Protein AF-A0A6A5TR87-F1 (afdb_monomer)

InterPro domains:
  IPR001375 Peptidase S9, prolyl oligopeptidase, catalytic domain [PF00326] (60-112)
  IPR029058 Alpha/Beta hydrolase fold [G3DSA:3.40.50.1820] (23-154)
  IPR029058 Alpha/Beta hydrolase fold [SSF53474] (52-155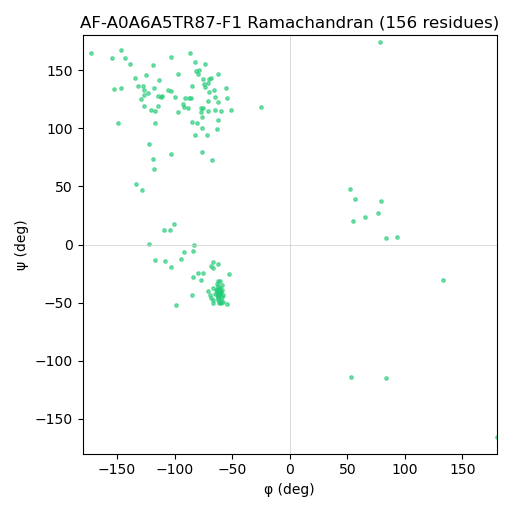)
  IPR043595 Feruloyl esterase B/C/D [PTHR38050] (35-157)

Solvent-accessible surface area (backbone atoms only — not comparable to full-atom values): 9036 Å² total; per-residue (Å²): 136,84,81,76,84,76,90,45,28,28,41,42,37,39,30,95,86,72,76,85,76,84,81,84,79,87,74,85,87,85,60,87,78,83,56,70,45,77,44,68,72,81,52,52,76,65,90,91,45,72,36,49,60,28,68,96,46,52,54,56,55,47,50,54,50,51,53,52,55,45,56,76,74,45,74,57,34,71,77,44,25,36,33,29,16,48,39,59,30,6,6,34,27,50,17,41,47,20,63,40,34,86,53,37,51,32,36,35,29,32,50,24,39,88,66,18,48,65,53,80,54,66,62,48,54,48,74,46,80,47,63,52,87,80,39,86,84,62,49,43,67,41,37,47,52,55,49,55,49,46,34,56,34,56,70,48,85,130

Nearest PDB structures (foldseek):
  8jh9-assembly1_A  TM=8.462E-01  e=3.777E-14  Sodiomyces alcalophilus
  7crw-assembly1_C  TM=6.375E-01  e=1.107E-03  Rattus norvegicus
  7svl-assembly1_B  TM=6.179E-01  e=4.389E-03  Homo sapiens
  7crw-assembly1_D  TM=4.683E-01  e=6.002E-03  Rattus norvegicus
  5yp4-assembly1_B  TM=4.532E-01  e=3.926E-02  Pseudoxanthomonas mexicana

Foldseek 3Di:
DDDDDDLAAAEEEEEPPDDPDDDPDDDDDPDDPRHHDYDHDWADDDPNDGAQQCVVNPVVVVVVVVVVVDVVVGRHDQLRYEYEYEERSLLVLLQCCQPPVPRHQAYEHHQYAVRNHHHHLLAAHHYHAHHDCPDPPRHVVRSVVSVVSNCNSNVHDD

pLDDT: mean 83.34, std 22.02, range [25.72, 98.56]

Secondary structure (DSSP, 8-state):
---PPP-PEEEEE--TT-------------S----EEEE-PPPEESSS-EE---GGGHHHHHHHHHHHHHHHHS-EEEEEEEEEEETHHHHHHHHHHHH-TTT-SEEEEES--S-S--S---S--EEEEE--TT-SSS-HHHHHHHHHHHHHHTT---

Organism: NCBI:txid147558

Structure (mmCIF, N/CA/C/O backbone):
data_AF-A0A6A5TR87-F1
#
_entry.id   AF-A0A6A5TR87-F1
#
loop_
_atom_site.group_PDB
_atom_site.id
_atom_site.type_symbol
_atom_site.label_atom_id
_atom_site.label_alt_id
_atom_site.label_comp_id
_atom_site.label_asym_id
_atom_site.label_entity_id
_atom_site.label_seq_id
_atom_site.pdbx_PDB_ins_code
_atom_site.Cartn_x
_atom_site.Cartn_y
_atom_site.Cartn_z
_atom_site.occupancy
_atom_site.B_iso_or_equiv
_atom_site.auth_seq_id
_atom_site.auth_comp_id
_atom_site.auth_asym_id
_atom_site.auth_atom_id
_atom_site.pdbx_PDB_model_num
ATOM 1 N N . MET A 1 1 ? -30.469 -11.899 20.598 1.00 34.12 1 MET A N 1
ATOM 2 C CA . MET A 1 1 ? -29.917 -10.530 20.552 1.00 34.12 1 MET A CA 1
ATOM 3 C C . MET A 1 1 ? -29.381 -10.316 19.149 1.00 34.12 1 MET A C 1
ATOM 5 O O . MET A 1 1 ? -28.372 -10.914 18.811 1.00 34.12 1 MET A O 1
ATOM 9 N N . ALA A 1 2 ? -30.120 -9.600 18.302 1.00 25.72 2 ALA A N 1
ATOM 10 C CA . ALA A 1 2 ? -29.681 -9.278 16.948 1.00 25.72 2 ALA A CA 1
ATOM 11 C C . ALA A 1 2 ? -28.891 -7.967 17.008 1.00 25.72 2 ALA A C 1
ATOM 13 O O . ALA A 1 2 ? -29.428 -6.948 17.438 1.00 25.72 2 ALA A O 1
ATOM 14 N N . THR A 1 3 ? -27.613 -8.009 16.645 1.00 32.75 3 THR A N 1
ATOM 15 C CA . THR A 1 3 ? -26.780 -6.818 16.478 1.00 32.75 3 THR A CA 1
ATOM 16 C C . THR A 1 3 ? -27.252 -6.088 15.224 1.00 32.75 3 THR A C 1
ATOM 18 O O . THR A 1 3 ? -27.186 -6.635 14.125 1.00 32.75 3 THR A O 1
ATOM 21 N N . THR A 1 4 ? -27.778 -4.878 15.386 1.00 29.34 4 THR A N 1
ATOM 22 C CA . THR A 1 4 ? -28.073 -3.966 14.276 1.00 29.34 4 THR A CA 1
ATOM 23 C C . THR A 1 4 ? -26.808 -3.727 13.443 1.00 29.34 4 THR A C 1
ATOM 25 O O . THR A 1 4 ? -25.759 -3.476 14.042 1.00 29.34 4 THR A O 1
ATOM 28 N N . PRO A 1 5 ? -26.875 -3.773 12.099 1.00 34.28 5 PRO A N 1
ATOM 29 C CA . PRO A 1 5 ? -25.766 -3.356 11.252 1.00 34.28 5 PRO A CA 1
ATOM 30 C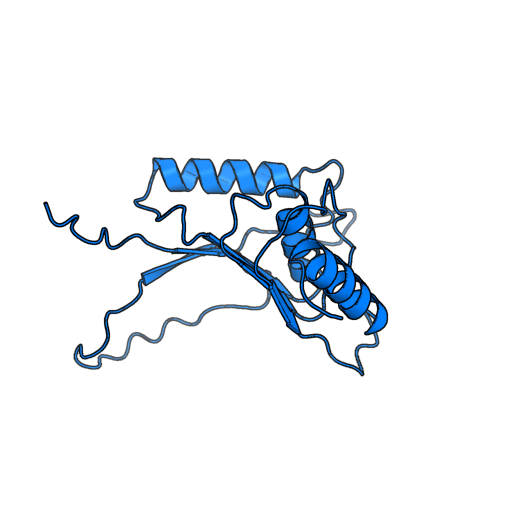 C . PRO A 1 5 ? -25.505 -1.870 11.493 1.00 34.28 5 PRO A C 1
ATOM 32 O O . PRO A 1 5 ? -26.414 -1.049 11.380 1.00 34.28 5 PRO A O 1
ATOM 35 N N . VAL A 1 6 ? -24.283 -1.530 11.883 1.00 37.56 6 VAL A N 1
ATOM 36 C CA . VAL A 1 6 ? -23.817 -0.144 11.883 1.00 37.56 6 VAL A CA 1
ATOM 37 C C . VAL A 1 6 ? -23.505 0.187 10.428 1.00 37.56 6 VAL A C 1
ATOM 39 O O . VAL A 1 6 ? -22.642 -0.458 9.838 1.00 37.56 6 VAL A O 1
ATOM 42 N N . ASP A 1 7 ? -24.217 1.153 9.847 1.00 43.06 7 ASP A N 1
ATOM 43 C CA . ASP A 1 7 ? -23.914 1.731 8.532 1.00 43.06 7 ASP A CA 1
ATOM 44 C C . ASP A 1 7 ? -22.587 2.509 8.619 1.00 43.06 7 ASP A C 1
ATOM 46 O O . ASP A 1 7 ? -22.552 3.740 8.706 1.00 43.06 7 ASP A O 1
ATOM 50 N N . GLY A 1 8 ? -21.476 1.781 8.707 1.00 37.50 8 GLY A N 1
ATOM 51 C CA . GLY A 1 8 ? -20.142 2.351 8.745 1.00 37.50 8 GLY A CA 1
ATOM 52 C C . GLY A 1 8 ? -19.720 2.834 7.364 1.00 37.50 8 GLY A C 1
ATOM 53 O O . GLY A 1 8 ? -20.049 2.235 6.341 1.00 37.50 8 GLY A O 1
ATOM 54 N N . LYS A 1 9 ? -19.005 3.956 7.333 1.00 45.38 9 LYS A N 1
ATOM 55 C CA . LYS A 1 9 ? -18.430 4.491 6.100 1.00 45.38 9 LYS A CA 1
ATOM 56 C C . LYS A 1 9 ? -17.083 3.818 5.843 1.00 45.38 9 LYS A C 1
ATOM 58 O O . LYS A 1 9 ? -16.288 3.675 6.770 1.00 45.38 9 LYS A O 1
ATOM 63 N N . GLU A 1 10 ? -16.840 3.425 4.601 1.00 43.97 10 GLU A N 1
ATOM 64 C CA . GLU A 1 10 ? -15.590 2.781 4.168 1.00 43.97 10 GLU A CA 1
ATOM 65 C C . GLU A 1 10 ? -14.506 3.830 3.896 1.00 43.97 10 GLU A C 1
ATOM 67 O O . GLU A 1 10 ? -14.849 4.973 3.609 1.00 43.97 10 GLU A O 1
ATOM 72 N N . ILE A 1 11 ? -13.220 3.471 3.947 1.00 41.88 11 ILE A N 1
ATOM 73 C CA . ILE A 1 11 ? -12.132 4.335 3.457 1.00 41.88 11 ILE A CA 1
ATOM 74 C C . ILE A 1 11 ? -11.522 3.727 2.196 1.00 41.88 11 ILE A C 1
ATOM 76 O O . ILE A 1 11 ? -11.094 2.576 2.230 1.00 41.88 11 ILE A O 1
ATOM 80 N N . ALA A 1 12 ? -11.429 4.519 1.127 1.00 54.03 12 ALA A N 1
ATOM 81 C CA . ALA A 1 12 ? -10.635 4.220 -0.061 1.00 54.03 12 ALA A CA 1
ATOM 82 C C . ALA A 1 12 ? -9.531 5.276 -0.208 1.00 54.03 12 ALA A C 1
ATOM 84 O O . ALA A 1 12 ? -9.821 6.464 -0.380 1.00 54.03 12 ALA A O 1
ATOM 85 N N . GLN A 1 13 ? -8.273 4.847 -0.090 1.00 45.81 13 GLN A N 1
ATOM 86 C CA . GLN A 1 13 ? -7.123 5.683 -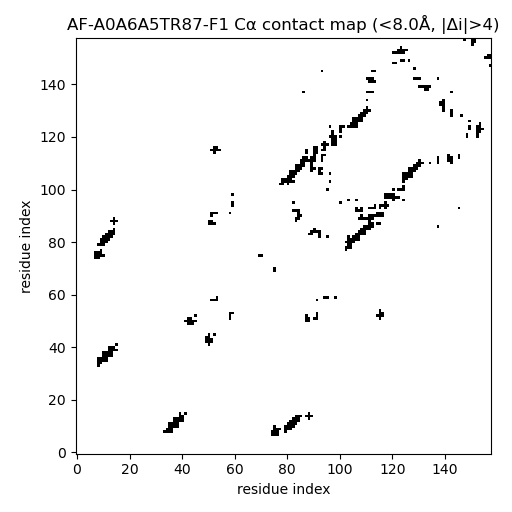0.427 1.00 45.81 13 GLN A CA 1
ATOM 87 C C . GLN A 1 13 ? -6.834 5.560 -1.923 1.00 45.81 13 GLN A C 1
ATOM 89 O O . GLN A 1 13 ? -6.665 4.435 -2.376 1.00 45.81 13 GLN A O 1
ATOM 94 N N . GLU A 1 14 ? -6.767 6.679 -2.646 1.00 47.91 14 GLU A N 1
ATOM 95 C CA . GLU A 1 14 ? -6.475 6.743 -4.090 1.00 47.91 14 GLU A CA 1
ATOM 96 C C . GLU A 1 14 ? -5.184 7.540 -4.346 1.00 47.91 14 GLU A C 1
ATOM 98 O O . GLU A 1 14 ? -4.828 8.425 -3.564 1.00 47.91 14 GLU A O 1
ATOM 103 N N . GLY A 1 15 ? -4.498 7.270 -5.460 1.00 37.19 15 GLY A N 1
ATOM 104 C CA . GLY A 1 15 ? -3.406 8.117 -5.959 1.00 37.19 15 GLY A CA 1
ATOM 105 C C . GLY A 1 15 ? -3.917 9.264 -6.852 1.00 37.19 15 GLY A C 1
ATOM 106 O O . GLY A 1 15 ? -5.050 9.223 -7.337 1.00 37.19 15 GLY A O 1
ATOM 107 N N . PRO A 1 16 ? -3.109 10.301 -7.130 1.00 36.47 16 PRO A N 1
ATOM 108 C CA . PRO A 1 16 ? -3.487 11.361 -8.053 1.00 36.47 16 PRO A CA 1
ATOM 109 C C . PRO A 1 16 ? -3.632 10.818 -9.476 1.00 36.47 16 PRO A C 1
ATOM 111 O O . PRO A 1 16 ? -2.735 10.179 -10.026 1.00 36.47 16 PRO A O 1
ATOM 114 N N . GLY A 1 17 ? -4.797 11.097 -10.061 1.00 39.34 17 GLY A N 1
ATOM 115 C CA . GLY A 1 17 ? -5.243 10.591 -11.361 1.00 39.34 17 GLY A CA 1
ATOM 116 C C . GLY A 1 17 ? -6.680 10.064 -11.320 1.00 39.34 17 GLY A C 1
ATOM 117 O O . GLY A 1 17 ? -7.419 10.241 -12.288 1.00 39.34 17 GLY A O 1
ATOM 118 N N . ASP A 1 18 ? -7.112 9.541 -10.170 1.00 43.31 18 ASP A N 1
ATOM 119 C CA . ASP A 1 18 ? -8.424 8.914 -9.989 1.00 43.31 18 ASP A CA 1
ATOM 120 C C . ASP A 1 18 ? -9.396 9.856 -9.255 1.00 43.31 18 ASP A C 1
ATOM 122 O O . ASP A 1 18 ? -9.659 9.761 -8.058 1.00 43.31 18 ASP A O 1
ATOM 126 N N . VAL A 1 19 ? -9.943 10.836 -9.985 1.00 39.97 19 VAL A N 1
ATOM 127 C CA . VAL A 1 19 ? -10.984 11.730 -9.449 1.00 39.97 19 VAL A CA 1
ATOM 128 C C . VAL A 1 19 ? -12.357 11.078 -9.614 1.00 39.97 19 VAL A C 1
ATOM 130 O O . VAL A 1 19 ? -12.935 11.094 -10.705 1.00 39.97 19 VAL A O 1
ATOM 133 N N . ALA A 1 20 ? -12.937 10.578 -8.520 1.00 42.56 20 ALA A N 1
ATOM 134 C CA . ALA A 1 20 ? -14.343 10.185 -8.479 1.00 42.56 20 ALA A CA 1
ATOM 135 C C . ALA A 1 20 ? -15.245 11.416 -8.716 1.00 42.56 20 ALA A C 1
ATOM 137 O O . ALA A 1 20 ? -15.496 12.233 -7.826 1.00 42.56 20 ALA A O 1
ATOM 138 N N . LYS A 1 21 ? -15.742 11.581 -9.948 1.00 32.59 21 LYS A N 1
ATOM 139 C CA . LYS A 1 21 ? -16.713 12.631 -10.282 1.00 32.59 21 LYS A CA 1
ATOM 140 C C . LYS A 1 21 ? -18.068 12.293 -9.658 1.00 32.59 21 LYS A C 1
ATOM 142 O O . LYS A 1 21 ? -18.654 11.250 -9.925 1.00 32.59 21 LYS A O 1
ATOM 147 N N . ARG A 1 22 ? -18.590 13.210 -8.844 1.00 46.22 22 ARG A N 1
ATOM 148 C CA . ARG A 1 22 ? -19.892 13.081 -8.180 1.00 46.22 22 ARG A CA 1
ATOM 149 C C . ARG A 1 22 ? -21.033 13.345 -9.170 1.00 46.22 22 ARG A C 1
ATOM 151 O O . ARG A 1 22 ? -21.372 14.503 -9.403 1.00 46.22 22 ARG A O 1
ATOM 158 N N . ASP A 1 23 ? -21.667 12.300 -9.696 1.00 40.22 23 ASP A N 1
ATOM 159 C CA . ASP A 1 23 ? -22.967 12.434 -10.365 1.00 40.22 23 ASP A CA 1
ATOM 160 C C . ASP A 1 23 ? -24.075 12.574 -9.303 1.00 40.22 23 ASP A C 1
ATOM 162 O O . ASP A 1 23 ? -24.300 11.683 -8.484 1.00 40.22 23 ASP A O 1
ATOM 166 N N . ARG A 1 24 ? -24.729 13.743 -9.258 1.00 50.72 24 ARG A N 1
ATOM 167 C CA . ARG A 1 24 ? -25.846 14.049 -8.342 1.00 50.72 24 ARG A CA 1
ATOM 168 C C . ARG A 1 24 ? -27.219 13.939 -9.018 1.00 50.72 24 ARG A C 1
ATOM 170 O O . ARG A 1 24 ? -28.190 14.500 -8.503 1.00 50.72 24 ARG A O 1
ATOM 177 N N . THR A 1 25 ? -27.347 13.269 -10.160 1.00 44.12 25 THR A N 1
ATOM 178 C CA . THR A 1 25 ? -28.645 13.169 -10.837 1.00 44.12 25 THR A CA 1
ATOM 179 C C . THR A 1 25 ? -29.532 12.079 -10.212 1.00 44.12 25 THR A C 1
ATOM 181 O O . THR A 1 25 ? -29.334 10.878 -10.358 1.00 44.12 25 THR A O 1
ATOM 184 N N . ARG A 1 26 ? -30.524 12.551 -9.440 1.00 60.09 26 ARG A N 1
ATOM 185 C CA . ARG A 1 26 ? -31.658 11.831 -8.824 1.00 60.09 26 ARG A CA 1
ATOM 186 C C . ARG A 1 26 ? -32.075 10.537 -9.549 1.00 60.09 26 ARG A C 1
ATOM 18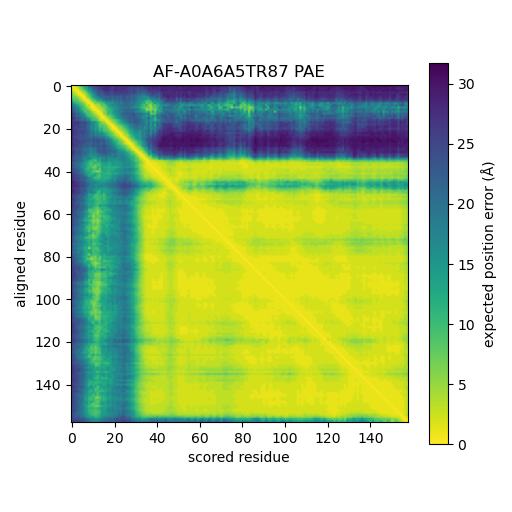8 O O . ARG A 1 26 ? -32.640 10.598 -10.640 1.00 60.09 26 ARG A O 1
ATOM 195 N N . ARG A 1 27 ? -31.981 9.394 -8.858 1.00 52.00 27 ARG A N 1
ATOM 196 C CA . ARG A 1 27 ? -32.795 8.188 -9.116 1.00 52.00 27 ARG A CA 1
ATOM 197 C C . ARG A 1 27 ? -33.329 7.619 -7.789 1.00 52.00 27 ARG A C 1
ATOM 199 O O . ARG A 1 27 ? -32.631 7.723 -6.782 1.00 52.00 27 ARG A O 1
ATOM 206 N N . PRO A 1 28 ? -34.565 7.082 -7.748 1.00 45.91 28 PRO A N 1
ATOM 207 C CA . PRO A 1 28 ? -35.201 6.639 -6.509 1.00 45.91 28 PRO A CA 1
ATOM 208 C C . PRO A 1 28 ? -34.529 5.376 -5.950 1.00 45.91 28 PRO A C 1
ATOM 210 O O . PRO A 1 28 ? -34.115 4.488 -6.696 1.00 45.91 28 PRO A O 1
ATOM 213 N N . ALA A 1 29 ? -34.423 5.325 -4.622 1.00 49.41 29 ALA A N 1
ATOM 214 C CA . ALA A 1 29 ? -33.713 4.315 -3.849 1.00 49.41 29 ALA A CA 1
ATOM 215 C C . ALA A 1 29 ? -34.303 2.900 -4.029 1.00 49.41 29 ALA A C 1
ATOM 217 O O . ALA A 1 29 ? -35.362 2.581 -3.494 1.00 49.41 29 ALA A O 1
ATOM 218 N N . LYS A 1 30 ? -33.590 2.043 -4.767 1.00 46.34 30 LYS A N 1
ATOM 219 C CA . LYS A 1 30 ? -33.715 0.570 -4.714 1.00 46.34 30 LYS A CA 1
ATOM 220 C C . LYS A 1 30 ? -32.401 -0.135 -4.360 1.00 46.34 30 LYS A C 1
ATOM 222 O O . LYS A 1 30 ? -32.363 -1.356 -4.275 1.00 46.34 30 LYS A O 1
ATOM 227 N N . TYR A 1 31 ? -31.344 0.635 -4.133 1.00 45.91 31 TYR A N 1
ATOM 228 C CA . TYR A 1 31 ? -30.027 0.147 -3.760 1.00 45.91 31 TYR A CA 1
ATOM 229 C C . TYR A 1 31 ? -29.664 0.816 -2.438 1.00 45.91 31 TYR A C 1
ATOM 231 O O . TYR A 1 31 ? -29.809 2.038 -2.333 1.00 45.91 31 TYR A O 1
ATOM 239 N N . SER A 1 32 ? -29.225 0.039 -1.441 1.00 45.44 32 SER A N 1
ATOM 240 C CA . SER A 1 32 ? -28.470 0.607 -0.321 1.00 45.44 32 SER A CA 1
ATOM 241 C C . SER A 1 32 ? -27.346 1.435 -0.927 1.00 45.44 32 SER A C 1
ATOM 243 O O . SER A 1 32 ? -26.509 0.914 -1.663 1.00 45.44 32 SER A O 1
ATOM 245 N N . LEU A 1 33 ? -27.386 2.743 -0.697 1.00 52.56 33 LEU A N 1
ATOM 246 C CA . LEU A 1 33 ? -26.304 3.630 -1.083 1.00 52.56 33 LEU A CA 1
ATOM 247 C C . LEU A 1 33 ? -25.153 3.339 -0.126 1.00 52.56 33 LEU A C 1
ATOM 249 O O . LEU A 1 33 ? -25.116 3.885 0.973 1.00 52.56 33 LEU A O 1
ATOM 253 N N . TYR A 1 34 ? -24.238 2.461 -0.530 1.00 55.62 34 TYR A N 1
ATOM 254 C CA . TYR A 1 34 ? -22.952 2.343 0.142 1.00 55.62 34 TYR A CA 1
ATOM 255 C C . TYR A 1 34 ? -22.253 3.701 0.039 1.00 55.62 34 TYR A C 1
ATOM 257 O O . TYR A 1 34 ? -21.982 4.203 -1.054 1.00 55.62 34 TYR A O 1
ATOM 265 N N . PHE A 1 35 ? -22.055 4.348 1.186 1.00 71.88 35 PHE A N 1
ATOM 266 C CA . PHE A 1 35 ? -21.354 5.620 1.281 1.00 71.88 35 PHE A CA 1
ATOM 267 C C . PHE A 1 35 ? -19.900 5.343 1.674 1.00 71.88 35 PHE A C 1
ATOM 269 O O . PHE A 1 35 ? -19.638 4.909 2.794 1.00 71.88 35 PHE A O 1
ATOM 276 N N . GLY A 1 36 ? -18.961 5.633 0.773 1.00 81.25 36 GLY A N 1
ATOM 277 C CA . GLY A 1 36 ? -17.521 5.597 1.045 1.00 81.25 36 GLY A CA 1
ATOM 278 C C . GLY A 1 36 ? -16.954 6.982 1.372 1.00 81.25 36 GLY A C 1
ATOM 279 O O . GLY A 1 36 ? -17.413 8.001 0.847 1.00 81.25 36 GLY A O 1
ATOM 280 N N . ILE A 1 37 ? -15.953 7.022 2.245 1.00 87.88 37 ILE A N 1
ATOM 281 C CA . ILE A 1 37 ? -15.027 8.135 2.459 1.00 87.88 37 ILE A CA 1
ATOM 282 C C . ILE A 1 37 ? -13.824 7.891 1.545 1.00 87.88 37 ILE A C 1
ATOM 284 O O . ILE A 1 37 ? -13.112 6.903 1.682 1.00 87.88 37 ILE A O 1
ATOM 288 N N . TYR A 1 38 ? -13.587 8.803 0.611 1.00 89.50 38 TYR A N 1
ATOM 289 C CA . TYR A 1 38 ? -12.436 8.733 -0.286 1.00 89.50 38 TYR A CA 1
ATOM 290 C C . TYR A 1 38 ? -11.387 9.726 0.185 1.00 89.50 38 TYR A C 1
ATOM 292 O O . TYR A 1 38 ? -11.715 10.882 0.468 1.00 89.50 38 TYR A O 1
ATOM 300 N N . ILE A 1 39 ? -10.142 9.274 0.274 1.00 91.06 39 ILE A N 1
ATOM 301 C CA . ILE A 1 39 ? -9.015 10.097 0.694 1.00 91.06 39 ILE A CA 1
ATOM 302 C C . ILE A 1 39 ? -7.937 9.990 -0.373 1.00 91.06 39 ILE A C 1
ATOM 304 O O . ILE A 1 39 ? -7.549 8.897 -0.766 1.00 91.06 39 ILE A O 1
ATOM 308 N N . VAL A 1 40 ? -7.446 11.131 -0.837 1.00 91.69 40 VAL A N 1
ATOM 309 C CA . VAL A 1 40 ? -6.401 11.196 -1.861 1.00 91.69 40 VAL A CA 1
ATOM 310 C C . VAL A 1 40 ? -5.248 11.980 -1.249 1.00 91.69 40 VAL A C 1
ATOM 312 O O . VAL A 1 40 ? -5.258 13.212 -1.312 1.00 91.69 40 VAL A O 1
ATOM 315 N N . PRO A 1 41 ? -4.339 11.313 -0.518 1.00 90.19 41 PRO A N 1
ATOM 316 C CA . PRO A 1 41 ? -3.243 11.999 0.136 1.00 90.19 41 PRO A CA 1
ATOM 317 C C . PRO A 1 41 ? -2.232 12.486 -0.896 1.00 90.19 41 PRO A C 1
ATOM 319 O O . PRO A 1 41 ? -1.898 11.786 -1.851 1.00 90.19 41 PRO A O 1
ATOM 322 N N . GLU A 1 42 ? -1.745 13.700 -0.683 1.00 90.56 42 GLU A N 1
ATOM 323 C CA . GLU A 1 42 ? -0.744 14.308 -1.546 1.00 90.56 42 GLU A CA 1
ATOM 324 C C . GLU A 1 42 ? 0.631 13.672 -1.306 1.00 90.56 42 GLU A C 1
ATOM 326 O O . GLU A 1 42 ? 1.004 13.407 -0.162 1.00 90.56 42 GLU A O 1
ATOM 331 N N . GLY A 1 43 ? 1.368 13.416 -2.386 1.00 88.75 43 GLY A N 1
ATOM 332 C CA . GLY A 1 43 ? 2.731 12.898 -2.312 1.00 88.75 43 GLY A CA 1
ATOM 333 C C . GLY A 1 43 ? 3.712 13.978 -1.859 1.00 88.75 43 GLY A C 1
ATOM 334 O O . GLY A 1 43 ? 3.484 15.173 -2.058 1.00 88.75 43 GLY A O 1
ATOM 335 N N . LEU A 1 44 ? 4.830 13.562 -1.270 1.00 91.19 44 LEU A N 1
ATOM 336 C CA . LEU A 1 44 ? 5.906 14.470 -0.881 1.00 91.19 44 LEU A CA 1
ATOM 337 C C . LEU A 1 44 ? 6.774 14.826 -2.091 1.00 91.19 44 LEU A C 1
ATOM 339 O O . LEU A 1 44 ? 6.981 14.000 -2.981 1.00 91.19 44 LEU A O 1
ATOM 343 N N . ASP A 1 45 ? 7.297 16.054 -2.115 1.00 89.44 45 ASP A N 1
ATOM 344 C CA . ASP A 1 45 ? 8.326 16.450 -3.079 1.00 89.44 45 ASP A CA 1
ATOM 345 C C . ASP A 1 45 ? 9.676 15.858 -2.666 1.00 89.44 45 ASP A C 1
ATOM 347 O O . ASP A 1 45 ? 10.228 16.171 -1.608 1.00 89.44 45 ASP A O 1
ATOM 351 N N . GLU A 1 46 ? 10.222 15.007 -3.526 1.00 78.31 46 GLU A N 1
ATOM 352 C CA . GLU A 1 46 ? 11.513 14.375 -3.335 1.00 78.31 46 GLU A CA 1
ATOM 353 C C . GLU A 1 46 ? 12.491 14.742 -4.451 1.00 78.31 46 GLU A C 1
ATOM 355 O O . GLU A 1 46 ? 12.846 13.928 -5.304 1.00 78.31 46 GLU A O 1
ATOM 360 N N . GLY A 1 47 ? 12.980 15.981 -4.408 1.00 76.25 47 GLY A N 1
ATOM 361 C CA . GLY A 1 47 ? 13.990 16.463 -5.351 1.00 76.25 47 GLY A CA 1
ATOM 362 C C . GLY A 1 47 ? 13.405 16.860 -6.706 1.00 76.25 47 GLY A C 1
ATOM 363 O O . GLY A 1 47 ? 14.036 16.617 -7.734 1.00 76.25 47 GLY A O 1
ATOM 364 N N . GLY A 1 48 ? 12.215 17.466 -6.709 1.00 80.38 48 GLY A N 1
ATOM 365 C CA . GLY A 1 48 ? 11.504 17.919 -7.905 1.00 80.38 48 GLY A CA 1
ATOM 366 C C . GLY A 1 48 ? 10.507 16.902 -8.459 1.00 80.38 48 GLY A C 1
ATOM 367 O O . GLY A 1 48 ? 9.940 17.130 -9.528 1.00 80.38 48 GLY A O 1
ATOM 368 N N . TYR A 1 49 ? 10.291 15.790 -7.752 1.00 79.25 49 TYR A N 1
ATOM 369 C CA . TYR A 1 49 ? 9.336 14.748 -8.117 1.00 79.25 49 TYR A CA 1
ATOM 370 C C . TYR A 1 49 ? 8.401 14.473 -6.949 1.00 79.25 49 TYR A C 1
ATOM 372 O O . TYR A 1 49 ? 8.836 14.043 -5.883 1.00 79.25 49 TYR A O 1
ATOM 380 N N . GLN A 1 50 ? 7.111 14.694 -7.177 1.00 88.12 50 GLN A N 1
ATOM 381 C CA . GLN A 1 50 ? 6.078 14.495 -6.174 1.00 88.12 50 GLN A CA 1
ATOM 382 C C . GLN A 1 50 ? 5.587 13.042 -6.186 1.00 88.12 50 GLN A C 1
ATOM 384 O O . GLN A 1 50 ? 5.221 12.522 -7.244 1.00 88.12 50 GLN A O 1
ATOM 389 N N . GLY A 1 51 ? 5.602 12.365 -5.035 1.00 90.19 51 GLY A N 1
ATOM 390 C CA . GLY A 1 51 ? 5.176 10.966 -4.950 1.00 90.19 51 GLY A CA 1
ATOM 391 C C . GLY A 1 51 ? 5.267 10.344 -3.557 1.00 90.19 51 GLY A C 1
ATOM 392 O O . GLY A 1 51 ? 5.421 11.041 -2.561 1.00 90.19 51 GLY A O 1
ATOM 393 N N . TRP A 1 52 ? 5.171 9.013 -3.503 1.00 94.12 52 TRP A N 1
ATOM 394 C CA . TRP A 1 52 ? 5.149 8.222 -2.262 1.00 94.12 52 TRP A CA 1
ATOM 395 C C . TRP A 1 52 ? 6.347 7.279 -2.220 1.00 94.12 52 TRP A C 1
ATOM 397 O O . TRP A 1 52 ? 6.205 6.056 -2.303 1.00 94.12 52 TRP A O 1
ATOM 407 N N . ALA A 1 53 ? 7.554 7.837 -2.150 1.00 93.44 53 ALA A N 1
ATOM 408 C CA . ALA A 1 53 ? 8.763 7.020 -2.056 1.00 93.44 53 ALA A CA 1
ATOM 409 C C . ALA A 1 53 ? 8.850 6.257 -0.734 1.00 93.44 53 ALA A C 1
ATOM 411 O O . ALA A 1 53 ? 9.588 5.276 -0.638 1.00 93.44 53 ALA A O 1
ATOM 412 N N . ASN A 1 54 ? 8.110 6.710 0.286 1.00 95.31 54 ASN A N 1
ATOM 413 C CA . ASN A 1 54 ? 8.081 6.124 1.614 1.00 95.31 54 ASN A CA 1
ATOM 414 C C . ASN A 1 54 ? 9.473 6.048 2.252 1.00 95.31 54 ASN A C 1
ATOM 416 O O . ASN A 1 54 ? 9.828 5.079 2.933 1.00 95.31 54 ASN A O 1
ATOM 420 N N . LYS A 1 55 ? 10.285 7.093 2.037 1.00 93.31 55 LYS A N 1
ATOM 421 C CA . LYS A 1 55 ? 11.605 7.216 2.660 1.00 93.31 55 LYS A CA 1
ATOM 422 C C . LYS A 1 55 ? 11.467 7.099 4.173 1.00 93.31 55 LYS A C 1
ATOM 424 O O . LYS A 1 55 ? 10.678 7.801 4.797 1.00 93.31 55 LYS A O 1
ATOM 429 N N . ASN A 1 56 ? 12.237 6.183 4.758 1.00 94.12 56 ASN A N 1
ATOM 430 C CA . ASN A 1 56 ? 12.240 5.897 6.195 1.00 94.12 56 ASN A CA 1
ATOM 431 C C . ASN A 1 56 ? 10.858 5.552 6.794 1.00 94.12 56 ASN A C 1
ATOM 433 O O . ASN A 1 56 ? 10.696 5.654 8.004 1.00 94.12 56 ASN A O 1
ATOM 437 N N . GLY A 1 57 ? 9.877 5.132 5.984 1.00 95.81 57 GLY A N 1
ATOM 438 C CA . GLY A 1 57 ? 8.531 4.792 6.461 1.00 95.81 57 GLY A CA 1
ATOM 439 C C . GLY A 1 57 ? 7.568 5.976 6.621 1.00 95.81 57 GLY A C 1
ATOM 440 O O . GLY A 1 57 ? 6.453 5.773 7.094 1.00 95.81 57 GLY A O 1
ATOM 441 N N . GLN A 1 58 ? 7.954 7.190 6.214 1.00 96.25 58 GLN A N 1
ATOM 442 C CA . GLN A 1 58 ? 7.179 8.411 6.474 1.00 96.25 58 GLN A CA 1
ATOM 443 C C . GLN A 1 58 ? 5.748 8.389 5.902 1.00 96.25 58 GLN A C 1
ATOM 445 O O . GLN A 1 58 ? 4.829 8.906 6.534 1.00 96.25 58 GLN A O 1
ATOM 450 N N . ASP A 1 59 ? 5.533 7.767 4.738 1.00 96.38 59 ASP A N 1
ATOM 451 C CA . ASP A 1 59 ? 4.212 7.689 4.100 1.00 96.38 59 ASP A CA 1
ATOM 452 C C . ASP A 1 59 ? 3.318 6.636 4.784 1.00 96.38 59 ASP A C 1
ATOM 454 O O . ASP A 1 59 ? 2.095 6.796 4.866 1.00 96.38 59 ASP A O 1
ATOM 458 N N . VAL A 1 60 ? 3.919 5.571 5.333 1.00 98.00 60 VAL A N 1
ATOM 459 C CA . VAL A 1 60 ? 3.212 4.604 6.190 1.00 98.00 60 VAL A CA 1
ATOM 460 C C . VAL A 1 60 ? 2.779 5.278 7.491 1.00 98.00 60 VAL A C 1
ATOM 462 O O . VAL A 1 60 ? 1.611 5.178 7.863 1.00 98.00 60 VAL A O 1
ATOM 465 N N . ASP A 1 61 ? 3.686 6.003 8.147 1.00 98.06 61 ASP A N 1
ATOM 466 C CA . ASP A 1 61 ? 3.395 6.701 9.404 1.00 98.06 61 ASP A CA 1
ATOM 467 C C . ASP A 1 61 ? 2.332 7.794 9.209 1.00 98.06 61 ASP A C 1
ATOM 469 O O . ASP A 1 61 ? 1.418 7.942 10.024 1.00 98.06 61 ASP A O 1
ATOM 473 N N . PHE A 1 62 ? 2.390 8.519 8.088 1.00 97.19 62 PHE A N 1
ATOM 474 C CA . PHE A 1 62 ? 1.341 9.458 7.697 1.00 97.19 62 PHE A CA 1
ATOM 4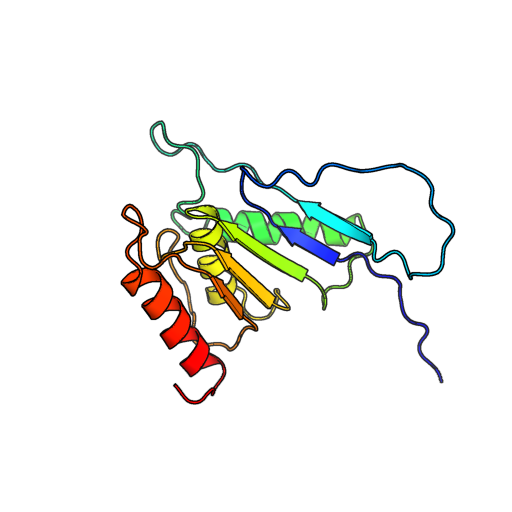75 C C . PHE A 1 62 ? -0.013 8.757 7.514 1.00 97.19 62 PHE A C 1
ATOM 477 O O . PHE A 1 62 ? -1.032 9.256 7.996 1.00 97.19 62 PHE A O 1
ATOM 484 N N . THR A 1 63 ? -0.039 7.591 6.862 1.00 97.38 63 THR A N 1
ATOM 485 C CA . THR A 1 63 ? -1.276 6.821 6.659 1.00 97.38 63 THR A CA 1
ATOM 486 C C . THR A 1 63 ? -1.890 6.389 7.995 1.00 97.38 63 THR A C 1
ATOM 488 O O . THR A 1 63 ? -3.099 6.535 8.191 1.00 97.38 63 THR A O 1
ATOM 491 N N . ASP A 1 64 ? -1.071 5.935 8.949 1.00 97.94 64 ASP A N 1
ATOM 492 C CA . ASP A 1 64 ? -1.529 5.586 10.300 1.00 97.94 64 ASP A CA 1
ATOM 493 C C . ASP A 1 64 ? -2.118 6.801 11.037 1.00 97.94 64 ASP A C 1
ATOM 495 O O . ASP A 1 64 ? -3.194 6.717 11.644 1.00 97.94 64 ASP A O 1
ATOM 499 N N . ALA A 1 65 ? -1.438 7.951 10.964 1.00 98.19 65 ALA A N 1
ATOM 500 C CA . ALA A 1 65 ? -1.902 9.193 11.573 1.00 98.19 65 ALA A CA 1
ATOM 5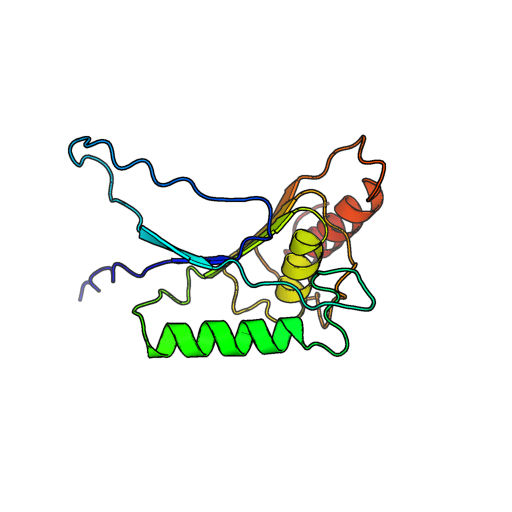01 C C . ALA A 1 65 ? -3.231 9.658 10.957 1.00 98.19 65 ALA A C 1
ATOM 503 O O . ALA A 1 65 ? -4.167 9.995 11.682 1.00 98.19 65 ALA A O 1
ATOM 504 N N . MET A 1 66 ? -3.348 9.605 9.630 1.00 96.19 66 MET A N 1
ATOM 505 C CA . MET A 1 66 ? -4.552 9.964 8.886 1.00 96.19 66 MET A CA 1
ATOM 506 C C . MET A 1 66 ? -5.747 9.085 9.271 1.00 96.19 66 MET A C 1
ATOM 508 O O . MET A 1 66 ? -6.818 9.610 9.586 1.00 96.19 66 MET A O 1
ATOM 512 N N . ILE A 1 67 ? -5.573 7.758 9.291 1.00 95.62 67 ILE A N 1
ATOM 513 C CA . ILE A 1 67 ? -6.624 6.819 9.710 1.00 95.62 67 ILE A CA 1
ATOM 514 C C . ILE A 1 67 ? -7.056 7.125 11.147 1.00 95.62 67 ILE A C 1
ATOM 516 O O . ILE A 1 67 ? -8.253 7.233 11.411 1.00 95.62 67 ILE A O 1
ATOM 520 N N . THR A 1 68 ? -6.099 7.346 12.052 1.00 96.75 68 THR A N 1
ATOM 521 C CA . THR A 1 68 ? -6.374 7.687 13.455 1.00 96.75 68 THR A CA 1
ATOM 522 C C . THR A 1 68 ? -7.182 8.982 13.574 1.00 96.75 68 THR A C 1
ATOM 524 O O . THR A 1 68 ? -8.194 9.028 14.275 1.00 96.75 68 THR A O 1
ATOM 527 N N . THR A 1 69 ? -6.784 10.043 12.865 1.00 96.31 69 THR A N 1
ATOM 528 C CA . THR A 1 69 ? -7.512 11.320 12.854 1.00 96.31 69 THR A CA 1
ATOM 529 C C . THR A 1 69 ? -8.951 11.142 12.379 1.00 96.31 69 THR A C 1
ATOM 531 O O . THR A 1 69 ? -9.872 11.687 12.990 1.00 96.31 69 THR A O 1
ATOM 534 N N . LEU A 1 70 ? -9.167 10.361 11.321 1.00 92.56 70 LEU A N 1
ATOM 535 C CA . LEU A 1 70 ? -10.501 10.140 10.775 1.00 92.56 70 LEU A CA 1
ATOM 536 C C . LEU A 1 70 ? -11.364 9.270 11.687 1.00 92.56 70 LEU A C 1
ATOM 538 O O . LEU A 1 70 ? -12.532 9.593 11.877 1.00 92.56 70 LEU A O 1
ATOM 542 N N . GLN A 1 71 ? -10.805 8.223 12.296 1.00 91.38 71 GLN A N 1
ATOM 543 C CA . GLN A 1 71 ? -11.516 7.374 13.259 1.00 91.38 71 GLN A CA 1
ATOM 544 C C . GLN A 1 71 ? -11.959 8.150 14.505 1.00 91.38 71 GLN A C 1
ATOM 546 O O . GLN A 1 71 ? -13.016 7.865 15.061 1.00 91.38 71 GLN A O 1
ATOM 551 N N . ASN A 1 72 ? -11.196 9.166 14.911 1.00 94.75 72 ASN A N 1
ATOM 552 C CA . ASN A 1 72 ? -11.576 10.045 16.017 1.00 94.75 72 ASN A CA 1
ATOM 553 C C . ASN A 1 72 ? -12.679 11.049 15.637 1.00 94.75 72 ASN A C 1
ATOM 555 O O . ASN A 1 72 ? -13.388 11.539 16.514 1.00 94.75 72 ASN A O 1
ATOM 559 N N . GLY A 1 73 ? -12.812 11.385 14.350 1.00 92.88 73 GLY A N 1
ATOM 560 C CA . GLY A 1 73 ? -13.760 12.392 13.863 1.00 92.88 73 GLY A CA 1
ATOM 561 C C . GLY A 1 73 ? -15.020 11.834 13.195 1.00 92.88 73 GLY A C 1
ATOM 562 O O . GLY A 1 73 ? -16.000 12.564 13.053 1.00 92.88 73 GLY A O 1
ATOM 563 N N . LEU A 1 74 ? -15.008 10.572 12.757 1.00 90.25 74 LEU A N 1
ATOM 564 C CA . LEU A 1 74 ? -16.034 9.962 11.909 1.00 90.25 74 LEU A CA 1
ATOM 565 C C . LEU A 1 74 ? -16.361 8.530 12.356 1.00 90.25 74 LEU A C 1
ATOM 567 O O . LEU A 1 74 ? -15.533 7.819 12.912 1.00 90.25 74 LEU A O 1
ATOM 571 N N . CYS A 1 75 ? -17.572 8.071 12.032 1.00 88.81 75 CYS A N 1
ATOM 572 C CA . CYS A 1 75 ? -17.969 6.671 12.197 1.00 88.81 75 CYS A CA 1
ATOM 573 C C . CYS A 1 75 ? -17.472 5.837 11.003 1.00 88.81 75 CYS A C 1
ATOM 575 O O . CYS A 1 75 ? -18.131 5.783 9.961 1.00 88.81 75 CYS A O 1
ATOM 577 N N . ILE A 1 76 ? -16.299 5.222 11.152 1.00 87.62 76 ILE A N 1
ATOM 578 C CA . ILE A 1 76 ? -15.670 4.360 10.140 1.00 87.62 76 ILE A CA 1
ATOM 579 C C . ILE A 1 76 ? -15.800 2.900 10.565 1.00 87.62 76 ILE A C 1
ATOM 581 O O . ILE A 1 76 ? -15.485 2.566 11.709 1.00 87.62 76 ILE A O 1
ATOM 585 N N . ASP A 1 77 ? -16.222 2.028 9.647 1.00 91.69 77 ASP A N 1
ATOM 586 C CA . ASP A 1 77 ? -16.095 0.586 9.871 1.00 91.69 77 ASP A CA 1
ATOM 587 C C . ASP A 1 77 ? -14.637 0.181 9.652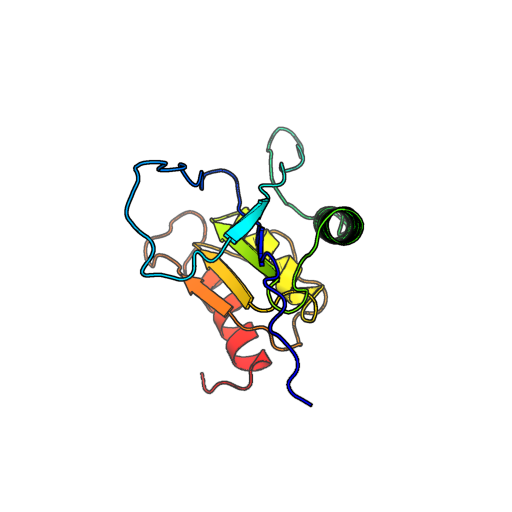 1.00 91.69 77 ASP A C 1
ATOM 589 O O . ASP A 1 77 ? -14.125 0.177 8.533 1.00 91.69 77 ASP A O 1
ATOM 593 N N . GLN A 1 78 ? -13.959 -0.166 10.742 1.00 90.94 78 GLN A N 1
ATOM 594 C CA . GLN A 1 78 ? -12.551 -0.554 10.709 1.00 90.94 78 GLN A CA 1
ATOM 595 C C . GLN A 1 78 ? -12.319 -1.875 9.961 1.00 90.94 78 GLN A C 1
ATOM 597 O O . GLN A 1 78 ? -11.191 -2.164 9.575 1.00 90.94 78 GLN A O 1
ATOM 602 N N . ASN A 1 79 ? -13.372 -2.661 9.709 1.00 93.88 79 ASN A N 1
ATOM 603 C CA . ASN A 1 79 ? -13.297 -3.882 8.908 1.00 93.88 79 ASN A CA 1
ATOM 604 C C . ASN A 1 79 ? -13.402 -3.620 7.399 1.00 93.88 79 ASN A C 1
ATOM 606 O O . ASN A 1 79 ? -13.272 -4.566 6.622 1.00 93.88 79 ASN A O 1
ATOM 610 N N . LEU A 1 80 ? -13.661 -2.374 6.982 1.00 93.75 80 LEU A N 1
ATOM 611 C CA . LEU A 1 80 ? -13.880 -1.963 5.591 1.00 93.75 80 LEU A CA 1
ATOM 612 C C . LEU A 1 80 ? -12.972 -0.779 5.214 1.00 93.75 80 LEU A C 1
ATOM 614 O O . LEU A 1 80 ? -13.400 0.222 4.636 1.00 93.75 80 LEU A O 1
ATOM 618 N N . ILE A 1 81 ? -11.691 -0.896 5.566 1.00 95.75 81 ILE A N 1
ATOM 619 C CA . ILE A 1 81 ? -10.637 0.032 5.147 1.00 95.75 81 ILE A CA 1
ATOM 620 C C . ILE A 1 81 ? -9.883 -0.589 3.971 1.00 95.75 81 ILE A C 1
ATOM 622 O O . ILE A 1 81 ? -9.395 -1.718 4.061 1.00 95.75 81 ILE A O 1
ATOM 626 N N . PHE A 1 82 ? -9.761 0.154 2.877 1.00 96.88 82 PHE A N 1
ATOM 627 C CA . PHE A 1 82 ? -9.124 -0.281 1.641 1.00 96.88 82 PHE A CA 1
ATOM 628 C C . PHE A 1 82 ? -8.017 0.696 1.239 1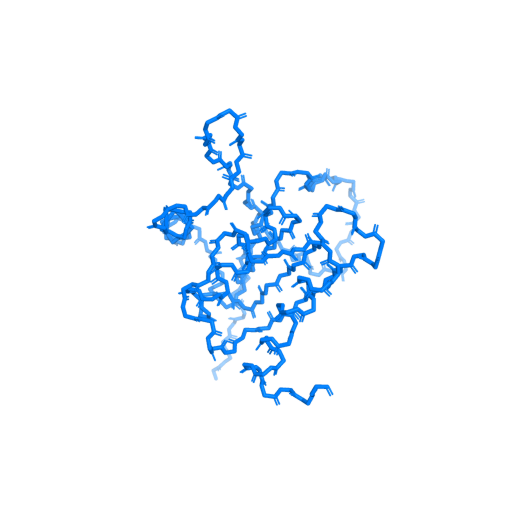.00 96.88 82 PHE A C 1
ATOM 630 O O . PHE A 1 82 ? -8.121 1.906 1.442 1.00 96.88 82 PHE A O 1
ATOM 637 N N . SER A 1 83 ? -6.952 0.166 0.644 1.00 98.00 83 SER A N 1
ATOM 638 C CA . SER A 1 83 ? -5.933 0.979 -0.022 1.00 98.00 83 SER A CA 1
ATOM 639 C C . SER A 1 83 ? -5.895 0.612 -1.490 1.00 98.00 83 SER A C 1
ATOM 641 O O . SER A 1 83 ? -5.893 -0.575 -1.827 1.00 98.00 83 SER A O 1
ATOM 643 N N . LEU A 1 84 ? -5.845 1.608 -2.362 1.00 96.25 84 LEU A N 1
ATOM 644 C CA . LEU A 1 84 ? -5.606 1.368 -3.764 1.00 96.25 84 LEU A CA 1
ATOM 645 C C . LEU A 1 84 ? -4.745 2.441 -4.411 1.00 96.25 84 LEU A C 1
ATOM 647 O O . LEU A 1 84 ? -4.568 3.546 -3.905 1.00 96.25 84 LEU A O 1
ATOM 651 N N . GLY A 1 85 ? -4.173 2.089 -5.552 1.00 95.69 85 GLY A N 1
ATOM 652 C CA . GLY A 1 85 ? -3.410 3.053 -6.310 1.00 95.69 85 GLY A CA 1
ATOM 653 C C . GLY A 1 85 ? -2.968 2.540 -7.661 1.00 95.69 85 GLY A C 1
ATOM 654 O O . GLY A 1 85 ? -2.972 1.337 -7.948 1.00 95.69 85 GLY A O 1
ATOM 655 N N . HIS A 1 86 ? -2.550 3.500 -8.478 1.00 95.62 86 HIS A N 1
ATOM 656 C CA . HIS A 1 86 ? -1.957 3.288 -9.786 1.00 95.62 86 HIS A CA 1
ATOM 657 C C . HIS A 1 86 ? -0.485 3.720 -9.794 1.00 95.62 86 HIS A C 1
ATOM 659 O O . HIS A 1 86 ? -0.134 4.734 -9.189 1.00 95.62 86 HIS A O 1
ATOM 665 N N . SER A 1 87 ? 0.381 2.974 -10.489 1.00 95.06 87 SER A N 1
ATOM 666 C CA . SER A 1 87 ? 1.804 3.305 -10.653 1.00 95.06 87 SER A CA 1
ATOM 667 C C . SER A 1 87 ? 2.501 3.537 -9.302 1.00 95.06 87 SER A C 1
ATOM 669 O O . SER A 1 87 ? 2.587 2.614 -8.490 1.00 95.06 87 SER A O 1
ATOM 671 N N . TYR A 1 88 ? 2.951 4.759 -9.004 1.00 93.94 88 TYR A N 1
ATOM 672 C CA . TYR A 1 88 ? 3.576 5.081 -7.720 1.00 93.94 88 TYR A CA 1
ATOM 673 C C . TYR A 1 88 ? 2.632 4.863 -6.528 1.00 93.94 88 TYR A C 1
ATOM 675 O O . TYR A 1 88 ? 3.029 4.279 -5.521 1.00 93.94 88 TYR A O 1
ATOM 683 N N . GLY A 1 89 ? 1.354 5.225 -6.673 1.00 95.62 89 GLY A N 1
ATOM 684 C CA . GLY A 1 89 ? 0.336 4.946 -5.659 1.00 95.62 89 GLY A CA 1
ATOM 685 C C . GLY A 1 89 ? 0.124 3.445 -5.452 1.00 95.62 89 GLY A C 1
ATOM 686 O O . GLY A 1 89 ? -0.070 3.003 -4.326 1.00 95.62 89 GLY A O 1
ATOM 687 N N . ALA A 1 90 ? 0.252 2.636 -6.510 1.00 97.25 90 ALA A N 1
ATOM 688 C CA . ALA A 1 90 ? 0.181 1.178 -6.405 1.00 97.25 90 ALA A CA 1
ATOM 689 C C . ALA A 1 90 ? 1.369 0.608 -5.611 1.00 97.25 90 ALA A C 1
ATOM 691 O O . ALA A 1 90 ? 1.202 -0.325 -4.824 1.00 97.25 90 ALA A O 1
ATOM 692 N N . GLY A 1 91 ? 2.559 1.195 -5.786 1.00 97.62 91 GLY A N 1
ATOM 693 C CA . GLY A 1 91 ? 3.735 0.906 -4.964 1.00 97.62 91 GLY A CA 1
ATOM 694 C C . GLY A 1 91 ? 3.504 1.225 -3.486 1.00 97.62 91 GLY A C 1
ATOM 695 O O . GLY A 1 91 ? 3.843 0.412 -2.625 1.00 97.62 91 GLY A O 1
ATOM 696 N N . MET A 1 92 ? 2.844 2.347 -3.191 1.00 98.12 92 MET A N 1
ATOM 697 C CA . MET A 1 92 ? 2.504 2.721 -1.819 1.00 98.12 92 MET A CA 1
ATOM 698 C C . MET A 1 92 ? 1.440 1.802 -1.207 1.00 98.12 92 MET A C 1
ATOM 700 O O . MET A 1 92 ? 1.601 1.337 -0.080 1.00 98.12 92 MET A O 1
ATOM 704 N N . SER A 1 93 ? 0.388 1.461 -1.951 1.00 98.38 93 SER A N 1
ATOM 705 C CA . SER A 1 93 ? -0.622 0.485 -1.522 1.00 98.38 93 SER A CA 1
ATOM 706 C C . SER A 1 93 ? -0.011 -0.888 -1.230 1.00 98.38 93 SER 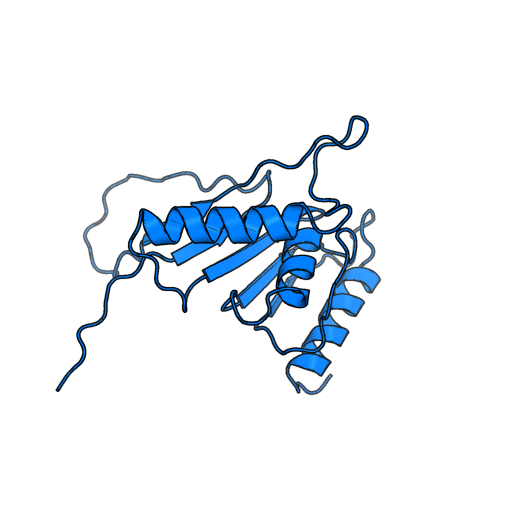A C 1
ATOM 708 O O . SER A 1 93 ? -0.353 -1.525 -0.231 1.00 98.38 93 SER A O 1
ATOM 710 N N . TYR A 1 94 ? 0.955 -1.325 -2.041 1.00 98.44 94 TYR A N 1
ATOM 711 C CA . TYR A 1 94 ? 1.750 -2.521 -1.762 1.00 98.44 94 TYR A CA 1
ATOM 712 C C . TYR A 1 94 ? 2.569 -2.392 -0.462 1.00 98.44 94 TYR A C 1
ATOM 714 O O . TYR A 1 94 ? 2.530 -3.300 0.374 1.00 98.44 94 TYR A O 1
ATOM 722 N N . ALA A 1 95 ? 3.248 -1.261 -0.240 1.00 98.50 95 ALA A N 1
ATOM 723 C CA . ALA A 1 95 ? 4.000 -1.004 0.992 1.00 98.50 95 ALA A CA 1
ATOM 724 C C . ALA A 1 95 ? 3.100 -1.052 2.242 1.00 98.50 95 ALA A C 1
ATOM 726 O O . ALA A 1 95 ? 3.470 -1.650 3.258 1.00 98.50 95 ALA A O 1
ATOM 727 N N . LEU A 1 96 ? 1.890 -0.491 2.148 1.00 98.56 96 LEU A N 1
ATOM 728 C CA . LEU A 1 96 ? 0.871 -0.530 3.199 1.00 98.56 96 LEU A CA 1
ATOM 729 C C . LEU A 1 96 ? 0.396 -1.956 3.494 1.00 98.56 96 LEU A C 1
ATOM 731 O O . LEU A 1 96 ? 0.301 -2.336 4.661 1.00 98.56 96 LEU A O 1
ATOM 735 N N . ALA A 1 97 ? 0.168 -2.775 2.465 1.00 98.31 97 ALA A N 1
ATOM 736 C CA . ALA A 1 97 ? -0.180 -4.181 2.654 1.00 98.31 97 ALA A CA 1
ATOM 737 C C . ALA A 1 97 ? 0.921 -4.959 3.389 1.00 98.31 97 ALA A C 1
ATOM 739 O O . ALA A 1 97 ? 0.626 -5.811 4.228 1.00 98.31 97 ALA A O 1
ATOM 740 N N . CYS A 1 98 ? 2.191 -4.657 3.103 1.00 98.44 98 CYS A N 1
ATOM 741 C CA . CYS A 1 98 ? 3.313 -5.266 3.808 1.00 98.44 98 CYS A CA 1
ATOM 742 C C . CYS A 1 98 ? 3.372 -4.848 5.281 1.00 98.44 98 CYS A C 1
ATOM 744 O O . CYS A 1 98 ? 3.494 -5.710 6.157 1.00 98.44 98 CYS A O 1
ATOM 746 N N . ALA A 1 99 ? 3.296 -3.539 5.537 1.00 98.44 99 ALA A N 1
ATOM 747 C CA . ALA A 1 99 ? 3.574 -2.943 6.840 1.00 98.44 99 ALA A CA 1
ATOM 748 C C . ALA A 1 99 ? 2.378 -2.966 7.803 1.00 98.44 99 ALA A C 1
ATOM 750 O O . ALA A 1 99 ? 2.572 -2.968 9.022 1.00 98.44 99 ALA A O 1
ATOM 751 N N . ARG A 1 100 ? 1.144 -2.961 7.283 1.00 98.19 100 ARG A N 1
ATOM 752 C CA . ARG A 1 100 ? -0.110 -2.885 8.053 1.00 98.19 100 ARG A CA 1
ATOM 753 C C . ARG A 1 100 ? -1.145 -3.923 7.582 1.00 98.19 100 ARG A C 1
ATOM 755 O O . ARG A 1 100 ? -2.308 -3.581 7.365 1.00 98.19 100 ARG A O 1
ATOM 762 N N . PRO A 1 101 ? -0.787 -5.219 7.499 1.00 96.94 101 PRO A N 1
ATOM 763 C CA . PRO A 1 101 ? -1.645 -6.256 6.912 1.00 96.94 101 PRO A CA 1
ATOM 764 C C . PRO A 1 101 ? -2.975 -6.474 7.655 1.00 96.94 101 PRO A C 1
ATOM 766 O O . PRO A 1 101 ? -3.887 -7.087 7.116 1.00 96.94 101 PRO A O 1
ATOM 769 N N . LYS A 1 102 ? -3.092 -5.994 8.900 1.00 97.00 102 LYS A N 1
ATOM 770 C CA . LYS A 1 102 ? -4.307 -6.108 9.724 1.00 97.00 102 LYS A CA 1
ATOM 771 C C . LYS A 1 102 ? -5.236 -4.893 9.643 1.00 97.00 102 LYS A C 1
ATOM 773 O O . LYS A 1 102 ? -6.345 -4.977 10.152 1.00 97.00 102 LYS A O 1
ATOM 778 N N . ILE A 1 103 ? -4.776 -3.778 9.072 1.00 97.12 103 ILE A N 1
ATOM 779 C CA . ILE A 1 103 ? -5.575 -2.549 8.948 1.00 97.12 103 ILE A CA 1
ATOM 780 C C . ILE A 1 103 ? -6.457 -2.614 7.703 1.00 97.12 103 ILE A C 1
ATOM 782 O O . ILE A 1 103 ? -7.627 -2.255 7.753 1.00 97.12 103 ILE A O 1
ATOM 786 N N . PHE A 1 104 ? -5.901 -3.086 6.588 1.00 96.88 104 PHE A N 1
ATOM 787 C CA . PHE A 1 104 ? -6.602 -3.098 5.311 1.00 96.88 104 PHE A CA 1
ATOM 788 C C . PHE A 1 104 ? -7.365 -4.402 5.111 1.00 96.88 104 PHE A C 1
ATOM 790 O O . PHE A 1 104 ? -6.795 -5.493 5.152 1.00 96.88 104 PHE A O 1
ATOM 797 N N . ARG A 1 105 ? -8.662 -4.288 4.822 1.00 97.00 105 ARG A N 1
ATOM 798 C CA . ARG A 1 105 ? -9.514 -5.419 4.454 1.00 97.00 105 ARG A CA 1
ATOM 799 C C . ARG A 1 105 ? -9.078 -6.043 3.136 1.00 97.00 105 ARG A C 1
ATOM 801 O O . ARG A 1 105 ? -9.085 -7.270 3.015 1.00 97.00 105 ARG A O 1
ATOM 808 N N . ALA A 1 106 ? -8.746 -5.191 2.170 1.00 97.25 106 ALA A N 1
ATOM 809 C CA . ALA A 1 106 ? -8.152 -5.554 0.896 1.00 97.25 106 ALA A CA 1
ATOM 810 C C . ALA A 1 106 ? -7.339 -4.385 0.325 1.00 97.25 106 ALA A C 1
ATOM 812 O O . ALA A 1 106 ? -7.542 -3.226 0.698 1.00 97.25 106 ALA A O 1
ATOM 813 N N . VAL A 1 107 ? -6.438 -4.708 -0.598 1.00 98.38 107 VAL A N 1
ATOM 814 C CA . VAL A 1 107 ? -5.604 -3.742 -1.312 1.00 98.38 107 VAL A CA 1
ATOM 815 C C . VAL A 1 107 ? -5.718 -3.965 -2.818 1.00 98.38 107 VAL A C 1
ATOM 817 O O . VAL A 1 107 ? -5.696 -5.108 -3.277 1.00 98.38 107 VAL A O 1
ATOM 820 N N . ALA A 1 108 ? -5.851 -2.888 -3.594 1.00 97.81 108 ALA A N 1
ATOM 821 C CA . ALA A 1 108 ? -5.882 -2.948 -5.053 1.00 97.81 108 ALA A CA 1
ATOM 822 C C . ALA A 1 108 ? -4.663 -2.252 -5.675 1.00 97.81 108 ALA A C 1
ATOM 824 O O . ALA A 1 108 ? -4.352 -1.103 -5.383 1.00 97.81 108 ALA A O 1
ATOM 825 N N . ILE A 1 109 ? -3.963 -2.966 -6.551 1.00 97.62 109 ILE A N 1
ATOM 826 C CA . ILE A 1 109 ? -2.691 -2.551 -7.146 1.00 97.62 109 ILE A CA 1
ATOM 827 C C . ILE A 1 109 ? -2.877 -2.511 -8.660 1.00 97.62 109 ILE A C 1
ATOM 829 O O . ILE A 1 109 ? -3.105 -3.549 -9.282 1.00 97.62 109 ILE A O 1
ATOM 833 N N . ASN A 1 110 ? -2.768 -1.326 -9.260 1.00 97.81 110 ASN A N 1
ATOM 834 C CA . ASN A 1 110 ? -2.856 -1.143 -10.707 1.00 97.81 110 ASN A CA 1
ATOM 835 C C . ASN A 1 110 ? -1.512 -0.661 -11.276 1.00 97.81 110 ASN A C 1
ATOM 837 O O . ASN A 1 110 ? -1.028 0.409 -10.917 1.00 97.81 110 ASN A O 1
ATOM 841 N N . SER A 1 111 ? -0.900 -1.436 -12.169 1.00 97.19 111 SER A N 1
ATOM 842 C CA . SER A 1 111 ? 0.408 -1.137 -12.774 1.00 97.19 111 SER A CA 1
ATOM 843 C C . SER A 1 111 ? 1.489 -0.834 -11.722 1.00 97.19 111 SER A C 1
ATOM 845 O O . SER A 1 111 ? 2.171 0.180 -11.800 1.00 97.19 111 SER A O 1
ATOM 847 N N . GLY A 1 112 ? 1.596 -1.668 -10.681 1.00 96.00 112 GLY A N 1
ATOM 848 C CA . GLY A 1 112 ? 2.457 -1.425 -9.519 1.00 96.00 112 GLY A CA 1
ATOM 849 C C . GLY A 1 112 ? 3.758 -2.227 -9.493 1.00 96.00 112 GLY A C 1
ATOM 850 O O . GLY A 1 112 ? 3.904 -3.263 -10.138 1.00 96.00 112 GLY A O 1
ATOM 851 N N . ALA A 1 113 ? 4.706 -1.756 -8.687 1.00 97.44 113 ALA A N 1
ATOM 852 C CA . ALA A 1 113 ? 5.982 -2.414 -8.414 1.00 97.44 113 ALA A CA 1
ATOM 853 C C . ALA A 1 113 ? 6.423 -2.136 -6.966 1.00 97.44 113 ALA A C 1
ATOM 855 O O . ALA A 1 113 ? 5.877 -1.255 -6.303 1.00 97.44 113 ALA A O 1
ATOM 856 N N . ASN A 1 114 ? 7.430 -2.859 -6.468 1.00 97.50 114 ASN A N 1
ATOM 857 C CA . ASN A 1 114 ? 8.047 -2.549 -5.176 1.00 97.50 114 ASN A CA 1
ATOM 858 C C . ASN A 1 114 ? 8.975 -1.326 -5.306 1.00 97.50 114 ASN A C 1
ATOM 860 O O . ASN A 1 114 ? 10.186 -1.472 -5.454 1.00 97.50 114 ASN A O 1
ATOM 864 N N . ILE A 1 115 ? 8.378 -0.134 -5.304 1.00 95.62 115 ILE A N 1
ATOM 865 C CA . ILE A 1 115 ? 9.069 1.162 -5.443 1.00 95.62 115 ILE A CA 1
ATOM 866 C C . ILE A 1 115 ? 8.926 2.061 -4.207 1.00 95.62 115 ILE A C 1
ATOM 868 O O . ILE A 1 115 ? 9.696 3.002 -4.060 1.00 95.62 115 ILE A O 1
ATOM 872 N N . SER A 1 116 ? 8.009 1.724 -3.294 1.00 96.56 116 SER A N 1
ATOM 873 C CA . SER A 1 116 ? 7.808 2.391 -1.992 1.00 96.56 116 SER A CA 1
ATOM 874 C C . SER A 1 116 ? 8.259 1.510 -0.809 1.00 96.56 116 SER A C 1
ATOM 876 O O . SER A 1 116 ? 7.948 1.773 0.354 1.00 96.56 116 SER A O 1
ATOM 878 N N . GLY A 1 117 ? 8.978 0.421 -1.102 1.00 97.31 117 GLY A N 1
ATOM 879 C CA . GLY A 1 117 ? 9.447 -0.552 -0.119 1.00 97.31 117 GLY A CA 1
ATOM 880 C C . GLY A 1 117 ? 8.376 -1.539 0.358 1.00 97.31 117 GLY A C 1
ATOM 881 O O . GLY A 1 117 ? 7.198 -1.459 0.022 1.00 97.31 117 GLY A O 1
ATOM 882 N N . CYS A 1 118 ? 8.808 -2.503 1.169 1.00 97.50 118 CYS A N 1
ATOM 883 C CA . CYS A 1 118 ? 7.943 -3.482 1.822 1.00 97.50 118 CYS A CA 1
ATOM 884 C C . CYS A 1 118 ? 8.583 -3.873 3.156 1.00 97.50 118 CYS A C 1
ATOM 886 O O . CYS A 1 118 ? 9.576 -4.598 3.191 1.00 97.50 118 CYS A O 1
ATOM 888 N N . SER A 1 119 ? 8.035 -3.358 4.258 1.00 96.81 119 SER A N 1
ATOM 889 C CA . SER A 1 119 ? 8.421 -3.772 5.610 1.00 96.81 119 SER A CA 1
ATOM 890 C C . SER A 1 119 ? 7.492 -4.893 6.061 1.00 96.81 119 SER A C 1
ATOM 892 O O . SER A 1 119 ? 6.280 -4.707 6.082 1.00 96.81 119 SER A O 1
ATOM 894 N N . GLY A 1 120 ? 8.034 -6.069 6.377 1.00 94.88 120 GLY A N 1
ATOM 895 C CA . GLY A 1 120 ? 7.229 -7.262 6.640 1.00 94.88 120 GLY A CA 1
ATOM 896 C C . GLY A 1 120 ? 6.838 -7.980 5.348 1.00 94.88 120 GLY A C 1
ATOM 897 O O . GLY A 1 120 ? 7.695 -8.536 4.669 1.00 94.88 120 GLY A O 1
ATOM 898 N N . GLY A 1 121 ? 5.542 -8.017 5.026 1.00 94.94 121 GLY A N 1
ATOM 899 C CA . GLY A 1 121 ? 5.074 -8.634 3.778 1.00 94.94 121 GLY A CA 1
ATOM 900 C C . GLY A 1 121 ? 5.049 -10.163 3.774 1.00 94.94 121 GLY A C 1
ATOM 901 O O . GLY A 1 121 ? 5.162 -10.771 2.712 1.00 94.94 121 GLY A O 1
ATOM 902 N N . THR A 1 122 ? 4.893 -10.788 4.939 1.00 96.88 122 THR A N 1
ATOM 903 C CA . THR A 1 122 ? 4.674 -12.241 5.088 1.00 96.88 122 THR A CA 1
ATOM 904 C C . THR A 1 122 ? 3.252 -12.591 5.524 1.00 96.88 122 THR A C 1
ATOM 906 O O . THR A 1 122 ? 2.849 -13.748 5.447 1.00 96.88 122 THR A O 1
ATOM 909 N N . SER A 1 123 ? 2.490 -11.601 5.996 1.00 97.88 123 SER A N 1
ATOM 910 C CA . SER A 1 123 ? 1.104 -11.789 6.432 1.00 97.88 123 SER A CA 1
ATOM 911 C C . SER A 1 123 ? 0.141 -11.794 5.238 1.00 97.88 123 SER A C 1
ATOM 913 O O . SER A 1 123 ? 0.396 -11.089 4.256 1.00 97.88 123 SER A O 1
ATOM 915 N N . PRO A 1 124 ? -0.976 -12.537 5.319 1.00 97.62 124 PRO A N 1
ATOM 916 C CA . PRO A 1 124 ? -2.006 -12.524 4.289 1.00 97.62 124 PRO A CA 1
ATOM 917 C C . PRO A 1 124 ? -2.743 -11.181 4.242 1.00 97.62 124 PRO A C 1
ATOM 919 O O . PRO A 1 124 ? -3.030 -10.589 5.282 1.00 97.62 124 PRO A O 1
ATOM 922 N N . VAL A 1 125 ? -3.090 -10.743 3.032 1.00 97.75 125 VAL A N 1
ATOM 923 C CA . VAL A 1 125 ? -3.951 -9.584 2.743 1.00 97.75 125 VAL A CA 1
ATOM 924 C C . VAL A 1 125 ? -4.731 -9.899 1.468 1.00 97.75 125 VAL A C 1
ATOM 926 O O . VAL A 1 125 ? -4.157 -10.395 0.493 1.00 97.75 125 VAL A O 1
ATOM 929 N N . ALA A 1 126 ? -6.037 -9.623 1.449 1.00 97.06 126 ALA A N 1
ATOM 930 C CA . ALA A 1 126 ? -6.824 -9.774 0.227 1.00 97.06 126 ALA A CA 1
ATOM 931 C C . ALA A 1 126 ? -6.352 -8.761 -0.827 1.00 97.06 126 ALA A C 1
ATOM 933 O O . ALA A 1 126 ? -6.177 -7.582 -0.527 1.00 97.06 126 ALA A O 1
ATOM 934 N N . MET A 1 127 ? -6.136 -9.221 -2.056 1.00 95.50 127 MET A N 1
ATOM 935 C CA . MET A 1 127 ? -5.465 -8.441 -3.095 1.00 95.50 127 MET A CA 1
ATOM 936 C C . MET A 1 127 ? -6.240 -8.480 -4.407 1.00 95.50 127 MET A C 1
ATOM 938 O O . MET A 1 127 ? -6.649 -9.551 -4.855 1.00 95.50 127 MET A O 1
ATOM 942 N N . TYR A 1 128 ? -6.365 -7.323 -5.050 1.00 97.19 128 TYR A N 1
ATOM 943 C CA . TYR A 1 128 ? -6.672 -7.200 -6.472 1.00 97.19 128 TYR A CA 1
ATOM 944 C C . TYR A 1 128 ? -5.438 -6.639 -7.177 1.00 97.19 128 TYR A C 1
ATOM 946 O O . TYR A 1 128 ? -4.914 -5.609 -6.767 1.00 97.19 128 TYR A O 1
ATOM 954 N N . ILE A 1 129 ? -4.951 -7.306 -8.223 1.00 96.62 129 ILE A N 1
ATOM 955 C CA . ILE A 1 129 ? -3.754 -6.869 -8.948 1.00 96.62 129 ILE A CA 1
ATOM 956 C C . ILE A 1 129 ? -4.068 -6.836 -10.437 1.00 96.62 129 ILE A C 1
ATOM 958 O O . ILE A 1 129 ? -4.464 -7.845 -11.020 1.00 96.62 129 ILE A O 1
ATOM 962 N N . GLN A 1 130 ? -3.841 -5.682 -11.052 1.00 97.94 130 GLN A N 1
ATOM 963 C CA . GLN A 1 130 ? -3.960 -5.463 -12.485 1.00 97.94 130 GLN A CA 1
ATOM 964 C C . GLN A 1 130 ? -2.655 -4.866 -13.003 1.00 97.94 130 GLN A C 1
ATOM 966 O O . GLN A 1 130 ? -2.128 -3.926 -12.421 1.00 97.94 130 GLN A O 1
ATOM 971 N N . HIS A 1 131 ? -2.117 -5.398 -14.099 1.00 98.12 131 HIS A N 1
ATOM 972 C CA . HIS A 1 131 ? -0.878 -4.890 -14.692 1.00 98.12 131 HIS A CA 1
ATOM 973 C C . HIS A 1 131 ? -0.867 -5.171 -16.193 1.00 98.12 131 HIS A C 1
ATOM 975 O O . HIS A 1 131 ? -1.182 -6.286 -16.615 1.00 98.12 131 HIS A O 1
ATOM 981 N N . SER A 1 132 ? -0.511 -4.177 -17.008 1.00 97.06 132 SER A N 1
ATOM 982 C CA . SER A 1 132 ? -0.435 -4.352 -18.463 1.00 97.06 132 SER A CA 1
ATOM 983 C C . SER A 1 132 ? 0.790 -5.175 -18.867 1.00 97.06 132 SER A C 1
ATOM 985 O O . SER A 1 132 ? 1.905 -4.925 -18.416 1.00 97.06 132 SER A O 1
ATOM 987 N N . VAL A 1 133 ? 0.613 -6.126 -19.788 1.00 97.62 133 VAL A N 1
ATOM 988 C CA . VAL A 1 133 ? 1.737 -6.875 -20.383 1.00 97.62 133 VAL A CA 1
ATOM 989 C C . VAL A 1 133 ? 2.633 -6.007 -21.275 1.00 97.62 133 VAL A C 1
ATOM 991 O O . VAL A 1 133 ? 3.757 -6.405 -21.560 1.00 97.62 133 VAL A O 1
ATOM 994 N N . GLY A 1 134 ? 2.138 -4.845 -21.714 1.00 97.12 134 GLY A N 1
ATOM 995 C CA . GLY A 1 134 ? 2.861 -3.882 -22.548 1.00 97.12 134 GLY A CA 1
ATOM 996 C C . GLY A 1 134 ? 3.369 -2.653 -21.792 1.00 97.12 134 GLY A C 1
ATOM 997 O O . GLY A 1 134 ? 3.718 -1.668 -22.433 1.00 97.12 134 GLY A O 1
ATOM 998 N N . ASP A 1 135 ? 3.360 -2.669 -20.456 1.00 96.81 135 ASP A N 1
ATOM 999 C CA . ASP A 1 135 ? 3.902 -1.571 -19.651 1.00 96.81 135 ASP A CA 1
ATOM 1000 C C . ASP A 1 135 ? 5.423 -1.451 -19.860 1.00 96.81 135 ASP A C 1
ATOM 1002 O O . ASP A 1 135 ? 6.188 -2.368 -19.546 1.00 96.81 135 ASP A O 1
ATOM 1006 N N . SER A 1 136 ? 5.852 -0.322 -20.429 1.00 95.88 136 SER A N 1
ATOM 1007 C CA . SER A 1 136 ? 7.257 -0.003 -20.696 1.00 95.88 136 SER A CA 1
ATOM 1008 C C . SER A 1 136 ? 7.941 0.771 -19.565 1.00 95.88 136 SER A C 1
ATOM 1010 O O . SER A 1 136 ? 9.139 1.026 -19.651 1.00 95.88 136 SER A O 1
ATOM 1012 N N . THR A 1 137 ? 7.196 1.180 -18.536 1.00 95.38 137 THR A N 1
ATOM 1013 C CA . THR A 1 137 ? 7.700 1.938 -17.383 1.00 95.38 137 THR A CA 1
ATOM 1014 C C . THR A 1 137 ? 7.949 1.008 -16.203 1.00 95.38 137 THR A C 1
ATOM 1016 O O . THR A 1 137 ? 9.050 0.989 -15.657 1.00 95.38 137 THR A O 1
ATOM 1019 N N . LEU A 1 138 ? 6.949 0.205 -15.834 1.00 95.94 138 LEU A N 1
ATOM 1020 C CA . LEU A 1 138 ? 7.060 -0.832 -14.814 1.00 95.94 138 LEU A CA 1
ATOM 1021 C C . LEU A 1 138 ? 6.814 -2.192 -15.476 1.00 95.94 138 LEU A C 1
ATOM 1023 O O . LEU A 1 138 ? 5.668 -2.529 -15.775 1.00 95.94 138 LEU A O 1
ATOM 1027 N N . PRO A 1 139 ? 7.862 -3.000 -15.723 1.00 96.75 139 PRO A N 1
ATOM 1028 C CA . PRO A 1 139 ? 7.709 -4.230 -16.487 1.00 96.75 139 PRO A CA 1
ATOM 1029 C C . PRO A 1 139 ? 6.760 -5.204 -15.781 1.00 96.75 139 PRO A C 1
ATOM 1031 O O . PRO A 1 139 ? 6.769 -5.320 -14.556 1.00 96.75 139 PRO A O 1
ATOM 1034 N N . ILE A 1 140 ? 6.003 -5.988 -16.556 1.00 97.88 140 ILE A N 1
ATOM 1035 C CA . ILE A 1 140 ? 5.033 -6.977 -16.043 1.00 97.88 140 ILE A CA 1
ATOM 1036 C C . ILE A 1 140 ? 5.629 -7.965 -15.022 1.00 97.88 140 ILE A C 1
ATOM 1038 O O . ILE A 1 140 ? 4.914 -8.498 -14.172 1.00 97.88 140 ILE A O 1
ATOM 1042 N N . SER A 1 141 ? 6.941 -8.217 -15.072 1.00 98.12 141 SER A N 1
ATOM 1043 C CA . SER A 1 141 ? 7.647 -9.030 -14.075 1.00 98.12 141 SER A CA 1
ATOM 1044 C C . SER A 1 141 ? 7.568 -8.444 -12.662 1.00 98.12 141 SER A C 1
ATOM 1046 O O . SER A 1 141 ? 7.516 -9.211 -11.706 1.00 98.12 141 SER A O 1
ATOM 1048 N N . ALA A 1 142 ? 7.509 -7.118 -12.515 1.00 97.75 142 ALA A N 1
ATOM 1049 C CA . ALA A 1 142 ? 7.355 -6.456 -11.223 1.00 97.75 142 ALA A CA 1
ATOM 1050 C C . ALA A 1 142 ? 5.962 -6.707 -10.620 1.00 97.75 142 ALA A C 1
ATOM 1052 O O . ALA A 1 142 ? 5.862 -7.126 -9.467 1.00 97.75 142 ALA A O 1
ATOM 1053 N N . GLY A 1 143 ? 4.898 -6.562 -11.418 1.00 97.25 143 GLY A N 1
ATOM 1054 C CA . GLY A 1 143 ? 3.538 -6.906 -10.991 1.00 97.25 143 GLY A CA 1
ATOM 1055 C C . GLY A 1 143 ? 3.390 -8.395 -10.648 1.00 97.25 143 GLY A C 1
ATOM 1056 O O . GLY A 1 143 ? 2.756 -8.753 -9.654 1.00 97.25 143 GLY A O 1
ATOM 1057 N N . ARG A 1 144 ? 4.043 -9.282 -11.415 1.00 97.88 144 ARG A N 1
ATOM 1058 C CA . ARG A 1 144 ? 4.097 -10.724 -11.109 1.00 97.88 144 ARG A CA 1
ATOM 1059 C C . ARG A 1 144 ? 4.813 -11.017 -9.792 1.00 97.88 144 ARG A C 1
ATOM 1061 O O . ARG A 1 144 ? 4.321 -11.847 -9.041 1.00 97.88 144 ARG A O 1
ATOM 1068 N N . ALA A 1 145 ? 5.903 -10.319 -9.476 1.00 98.00 145 ALA A N 1
ATOM 1069 C CA . ALA A 1 145 ? 6.599 -10.497 -8.202 1.00 98.00 145 ALA A CA 1
ATOM 1070 C C . ALA A 1 145 ? 5.694 -10.165 -7.000 1.00 98.00 145 ALA A C 1
ATOM 1072 O O . ALA A 1 145 ? 5.662 -10.921 -6.029 1.00 98.00 145 ALA A O 1
ATOM 1073 N N . ILE A 1 146 ? 4.903 -9.087 -7.092 1.00 97.88 146 ILE A N 1
ATOM 1074 C CA . ILE A 1 146 ? 3.903 -8.742 -6.068 1.00 97.88 146 ILE A CA 1
ATOM 1075 C C . ILE A 1 146 ? 2.836 -9.839 -5.959 1.00 97.88 146 ILE A C 1
ATOM 1077 O O . ILE A 1 146 ? 2.530 -10.297 -4.856 1.00 97.88 146 ILE A O 1
ATOM 1081 N N . ARG A 1 147 ? 2.286 -10.289 -7.097 1.00 97.25 147 ARG A N 1
ATOM 1082 C CA . ARG A 1 147 ? 1.311 -11.390 -7.138 1.00 97.25 147 ARG A CA 1
ATOM 1083 C C . ARG A 1 147 ? 1.862 -12.635 -6.450 1.00 97.25 147 ARG A C 1
ATOM 1085 O O . ARG A 1 147 ? 1.189 -13.179 -5.584 1.00 97.25 147 ARG A O 1
ATOM 1092 N N . ASP A 1 148 ? 3.062 -13.074 -6.812 1.00 97.25 148 ASP A N 1
ATOM 1093 C CA . ASP A 1 148 ? 3.651 -14.322 -6.317 1.00 97.25 148 ASP A CA 1
ATOM 1094 C C . ASP A 1 148 ? 3.874 -14.277 -4.801 1.00 97.25 148 ASP A C 1
ATOM 1096 O O . ASP A 1 148 ? 3.593 -15.251 -4.097 1.00 97.25 148 ASP A O 1
ATOM 1100 N N . GLN A 1 149 ? 4.293 -13.121 -4.274 1.00 97.19 149 GLN A N 1
ATOM 1101 C CA . GLN A 1 149 ? 4.393 -12.901 -2.835 1.00 97.19 149 GLN A CA 1
ATOM 1102 C C . GLN A 1 149 ? 3.037 -13.074 -2.140 1.00 97.19 149 GLN A C 1
ATOM 1104 O O . GLN A 1 149 ? 2.948 -13.815 -1.164 1.00 97.19 149 GLN A O 1
ATOM 1109 N N . PHE A 1 150 ? 1.972 -12.432 -2.628 1.00 96.81 150 PHE A N 1
ATOM 1110 C CA . PHE A 1 150 ? 0.671 -12.487 -1.954 1.00 96.81 150 PHE A CA 1
ATOM 1111 C C . PHE A 1 150 ? -0.120 -13.770 -2.222 1.00 96.81 150 PHE A C 1
ATOM 1113 O O . PHE A 1 150 ? -0.877 -14.186 -1.352 1.00 96.81 150 PHE A O 1
ATOM 1120 N N . VAL A 1 151 ? 0.118 -14.465 -3.337 1.00 96.75 151 VAL A N 1
ATOM 1121 C CA . VAL A 1 151 ? -0.324 -15.857 -3.537 1.00 96.75 151 VAL A CA 1
ATOM 1122 C C . VAL A 1 151 ? 0.259 -16.740 -2.437 1.00 96.75 151 VAL A C 1
ATOM 1124 O O . VAL A 1 151 ? -0.488 -17.446 -1.758 1.00 96.75 151 VAL A O 1
ATOM 1127 N N . LYS A 1 152 ? 1.574 -16.640 -2.195 1.00 96.50 152 LYS A N 1
ATOM 1128 C CA . LYS A 1 152 ? 2.247 -17.373 -1.117 1.00 96.50 152 LYS A CA 1
ATOM 1129 C C . LYS A 1 152 ? 1.705 -16.982 0.259 1.00 96.50 152 LYS A C 1
ATOM 1131 O O . LYS A 1 152 ? 1.357 -17.863 1.040 1.00 96.50 152 LYS A O 1
ATOM 1136 N N . ASN A 1 153 ? 1.618 -15.686 0.559 1.00 96.75 153 ASN A N 1
ATOM 1137 C CA . ASN A 1 153 ? 1.160 -15.204 1.867 1.00 96.75 153 ASN A CA 1
ATOM 1138 C C . ASN A 1 153 ? -0.286 -15.612 2.170 1.00 96.75 153 ASN A C 1
ATOM 1140 O O . ASN A 1 153 ? -0.607 -15.912 3.316 1.00 96.75 153 ASN A O 1
ATOM 1144 N N . ASN A 1 154 ? -1.146 -15.645 1.148 1.00 96.00 154 ASN A N 1
ATOM 1145 C CA . ASN A 1 154 ? -2.551 -16.028 1.275 1.00 96.00 154 ASN A CA 1
ATOM 1146 C C . ASN A 1 154 ? -2.769 -17.550 1.241 1.00 96.00 154 ASN A C 1
ATOM 1148 O O . ASN A 1 154 ? -3.910 -17.997 1.341 1.00 96.00 154 ASN A O 1
ATOM 1152 N N . GLY A 1 155 ? -1.706 -18.353 1.102 1.00 95.25 155 GLY A N 1
ATOM 1153 C CA . GLY A 1 155 ? -1.805 -19.811 1.013 1.00 95.25 155 GLY A CA 1
ATOM 1154 C C . GLY A 1 155 ? -2.525 -20.299 -0.246 1.00 95.25 155 GLY A C 1
ATOM 1155 O O . GLY A 1 155 ? -3.086 -21.394 -0.247 1.00 95.25 155 GLY A O 1
ATOM 1156 N N . CYS A 1 156 ? -2.547 -19.490 -1.307 1.00 90.44 156 CYS A N 1
ATOM 1157 C CA . CYS A 1 156 ? -3.139 -19.857 -2.586 1.00 90.44 156 CYS A CA 1
ATOM 1158 C C . CYS A 1 156 ? -2.189 -20.768 -3.377 1.00 90.44 156 CYS A C 1
ATOM 1160 O O . CYS A 1 156 ? -0.966 -20.661 -3.270 1.00 90.44 156 CYS A O 1
ATOM 1162 N N . THR A 1 157 ? -2.745 -21.654 -4.203 1.00 82.06 157 THR A N 1
ATOM 1163 C CA . THR A 1 157 ? -1.953 -22.412 -5.181 1.00 82.06 157 THR A CA 1
ATOM 1164 C C . THR A 1 157 ? -1.474 -21.466 -6.297 1.00 82.06 157 THR A C 1
ATOM 1166 O O . THR A 1 157 ? -2.310 -20.711 -6.799 1.00 82.06 157 THR A O 1
ATOM 1169 N N . PRO A 1 158 ? -0.175 -21.470 -6.662 1.00 63.34 158 PRO A N 1
ATOM 1170 C CA . PRO A 1 158 ? 0.367 -20.650 -7.753 1.00 63.34 158 PRO A CA 1
ATOM 1171 C C . PRO A 1 158 ? -0.181 -20.982 -9.141 1.00 63.34 158 PRO A C 1
ATOM 1173 O O . PRO A 1 158 ? -0.464 -22.176 -9.394 1.00 63.34 158 PRO A O 1
#

Radius of gyration: 16.86 Å; Cα contacts (8 Å, |Δi|>4): 274; chains: 1; bounding box: 49×40×43 Å

Sequence (158 aa):
MATTPVDGKEIAQEGPGDVAKRDRTRRPAKYSLYFGIYIVPEGLDEGGYQGWANKNGQDVDFTDAMITTLQNGLCIDQNLIFSLGHSYGAGMSYALACARPKIFRAVAINSGANISGCSGGTSPVAMYIQHSVGDSTLPISAGRAIRDQFVKNNGCTP

Mean predicted aligned error: 9.12 Å